Protein AF-A0A7K0UJ07-F1 (afdb_monomer)

Sequence (37 aa):
MAAGDTTITMIGNLVDDPELRFTPSGAAVAKFRVAST

Secondary structure (DSSP, 8-state):
--TT--------EESSPPEEEE-TT--EEEE--EE--

Mean predicted aligned error: 4.6 Å

Nearest PDB structures (foldseek):
  8a5d-assembly1_X  TM=4.667E-01  e=2.537E+00  Thermochaetoides thermophila
  8a5q-assembly1_X  TM=4.584E-01  e=3.554E+00  Thermochaetoides thermophila
  8a5p-assembly1_X  TM=4.635E-01  e=5.698E+00  Thermochaetoides thermophila

Structure (mmCIF, N/CA/C/O backbone):
data_AF-A0A7K0UJ07-F1
#
_entry.id   AF-A0A7K0UJ07-F1
#
loop_
_atom_site.group_PDB
_atom_site.id
_atom_site.type_symbol
_atom_site.label_atom_id
_atom_site.label_alt_id
_atom_site.label_comp_id
_atom_site.label_asym_id
_atom_site.label_entity_id
_atom_site.label_seq_id
_atom_site.pdbx_PDB_ins_code
_atom_site.Cartn_x
_atom_site.Cartn_y
_atom_site.Cartn_z
_atom_site.occupancy
_atom_site.B_iso_or_equiv
_atom_site.auth_seq_id
_atom_site.auth_comp_id
_atom_site.auth_asym_id
_atom_site.auth_atom_id
_atom_site.pdbx_PDB_model_num
ATOM 1 N N . MET A 1 1 ? 0.500 22.724 6.140 1.00 70.81 1 MET A N 1
ATOM 2 C CA . MET A 1 1 ? 1.276 21.784 6.971 1.00 70.81 1 MET A CA 1
ATOM 3 C C . MET A 1 1 ? 0.923 22.046 8.414 1.00 70.81 1 MET A C 1
ATOM 5 O O . MET A 1 1 ? 0.970 23.203 8.825 1.00 70.81 1 MET A O 1
ATOM 9 N N . ALA A 1 2 ? 0.501 21.013 9.137 1.00 82.25 2 ALA A N 1
ATOM 10 C CA . ALA A 1 2 ? 0.341 21.102 10.582 1.00 82.25 2 ALA A CA 1
ATOM 11 C C . ALA A 1 2 ? 1.718 20.966 11.256 1.00 82.25 2 ALA A C 1
ATOM 13 O O . ALA A 1 2 ? 2.662 20.441 10.663 1.00 82.25 2 ALA A O 1
ATOM 14 N N . ALA A 1 3 ? 1.858 21.447 12.490 1.00 74.38 3 ALA A N 1
ATOM 15 C CA . ALA A 1 3 ? 3.072 21.201 13.262 1.00 74.38 3 ALA A CA 1
ATOM 16 C C . ALA A 1 3 ? 3.215 19.688 13.522 1.00 74.38 3 ALA A C 1
ATOM 18 O O . ALA A 1 3 ? 2.297 19.074 14.061 1.00 74.38 3 ALA A O 1
ATOM 19 N N . GLY A 1 4 ? 4.350 19.101 13.131 1.00 87.38 4 GLY A N 1
ATOM 20 C CA . GLY A 1 4 ? 4.625 17.663 13.270 1.00 87.38 4 GLY A CA 1
ATOM 21 C C . GLY A 1 4 ? 4.485 16.836 11.986 1.00 87.38 4 GLY A C 1
ATOM 22 O O . GLY A 1 4 ? 4.814 15.653 12.009 1.00 87.38 4 GLY A O 1
ATOM 23 N N . ASP A 1 5 ? 4.065 17.433 10.866 1.00 91.69 5 ASP A N 1
ATOM 24 C CA . ASP A 1 5 ? 4.111 16.759 9.562 1.00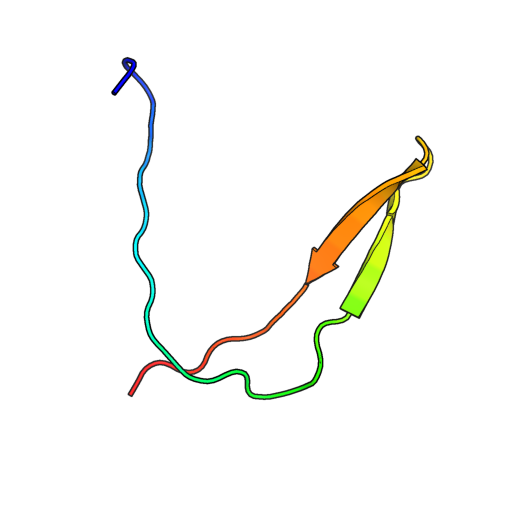 91.69 5 ASP A CA 1
ATOM 25 C C . ASP A 1 5 ? 5.563 16.595 9.080 1.00 91.69 5 ASP A C 1
ATOM 27 O O . ASP A 1 5 ? 6.233 17.576 8.748 1.00 91.69 5 ASP A O 1
ATOM 31 N N . THR A 1 6 ? 6.032 15.351 8.954 1.00 90.69 6 THR A N 1
ATOM 32 C CA . THR A 1 6 ? 7.309 15.025 8.295 1.00 90.69 6 THR A CA 1
ATOM 33 C C . THR A 1 6 ? 7.032 14.590 6.863 1.00 90.69 6 THR A C 1
ATOM 35 O O . THR A 1 6 ? 6.813 13.413 6.579 1.00 90.69 6 THR A O 1
ATOM 38 N N . THR A 1 7 ? 7.008 15.552 5.944 1.00 93.19 7 THR A N 1
ATOM 39 C CA . THR A 1 7 ? 6.825 15.254 4.518 1.00 93.19 7 THR A CA 1
ATOM 40 C C . THR A 1 7 ? 8.101 14.649 3.940 1.00 93.19 7 THR A C 1
ATOM 42 O O . THR A 1 7 ? 9.176 15.233 4.059 1.00 93.19 7 THR A O 1
ATOM 45 N N . ILE A 1 8 ? 7.974 13.491 3.291 1.00 93.00 8 ILE A N 1
ATOM 46 C CA . ILE A 1 8 ? 9.065 12.816 2.583 1.00 93.00 8 ILE A CA 1
ATOM 47 C C . ILE A 1 8 ? 8.647 12.656 1.121 1.00 93.00 8 ILE A C 1
ATOM 49 O O . ILE A 1 8 ? 7.571 12.132 0.839 1.00 93.00 8 ILE A O 1
ATOM 53 N N . THR A 1 9 ? 9.514 13.073 0.199 1.00 94.38 9 THR A N 1
ATOM 54 C CA . THR A 1 9 ? 9.347 12.863 -1.245 1.00 94.38 9 THR A CA 1
ATOM 55 C C . THR A 1 9 ? 10.364 11.832 -1.713 1.00 94.38 9 THR A C 1
ATOM 57 O O . THR A 1 9 ? 11.550 11.968 -1.421 1.00 94.38 9 THR A O 1
ATOM 60 N N . MET A 1 10 ? 9.914 10.812 -2.445 1.00 91.94 10 MET A N 1
ATOM 61 C CA . MET A 1 10 ? 10.774 9.751 -2.970 1.00 91.94 10 MET A CA 1
ATOM 62 C C . MET A 1 10 ? 10.460 9.493 -4.445 1.00 91.94 10 MET A C 1
ATOM 64 O O . MET A 1 10 ? 9.294 9.410 -4.825 1.00 91.94 10 MET A O 1
ATOM 68 N N . ILE A 1 11 ? 11.506 9.367 -5.261 1.00 95.94 11 ILE A N 1
ATOM 69 C CA . ILE A 1 11 ? 11.436 9.028 -6.687 1.00 95.94 11 ILE A CA 1
ATOM 70 C C . ILE A 1 11 ? 12.359 7.829 -6.908 1.00 95.94 11 ILE A C 1
ATOM 72 O O . ILE A 1 11 ? 13.458 7.789 -6.362 1.00 95.94 11 ILE A O 1
ATOM 76 N N . GLY A 1 12 ? 11.910 6.847 -7.683 1.00 96.12 12 GLY A N 1
ATOM 77 C CA . GLY A 1 12 ? 12.692 5.655 -7.988 1.00 96.12 12 GLY A CA 1
ATOM 78 C C . GLY A 1 12 ? 11.853 4.577 -8.662 1.00 96.12 12 GLY A C 1
ATOM 79 O O . GLY A 1 12 ? 10.691 4.805 -9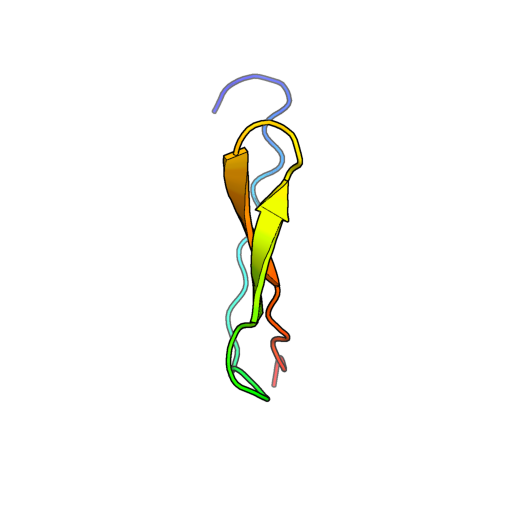.002 1.00 96.12 12 GLY A O 1
ATOM 80 N N . ASN A 1 13 ? 12.444 3.397 -8.831 1.00 97.25 13 ASN A N 1
ATOM 81 C CA . ASN A 1 13 ? 11.809 2.253 -9.483 1.00 97.25 13 ASN A CA 1
ATOM 82 C C . ASN A 1 13 ? 11.413 1.185 -8.460 1.00 97.25 13 ASN A C 1
ATOM 84 O O . ASN A 1 13 ? 12.170 0.910 -7.526 1.00 97.25 13 ASN A O 1
ATOM 88 N N . LEU A 1 14 ? 10.254 0.549 -8.655 1.00 96.69 14 LEU A N 1
ATOM 89 C CA . LEU A 1 14 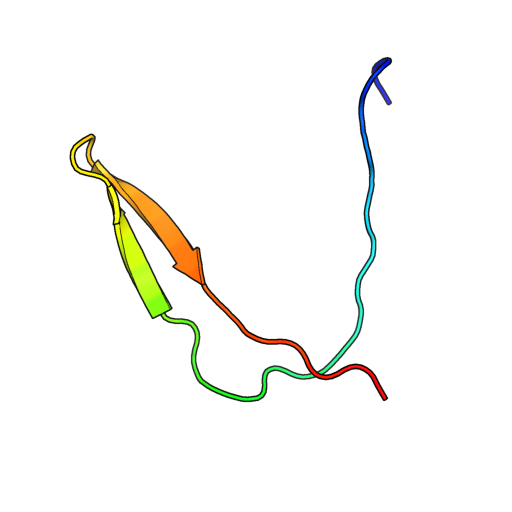? 9.899 -0.659 -7.910 1.00 96.69 14 LEU A CA 1
ATOM 90 C C . LEU A 1 14 ? 10.797 -1.806 -8.369 1.00 96.69 14 LEU A C 1
ATOM 92 O O . LEU A 1 14 ? 10.944 -2.032 -9.567 1.00 96.69 14 LEU A O 1
ATOM 96 N N . VAL A 1 15 ? 11.406 -2.510 -7.417 1.00 96.75 15 VAL A N 1
ATOM 97 C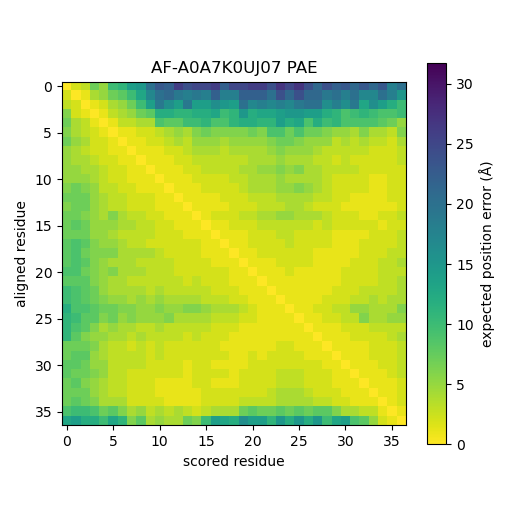 CA . VAL A 1 15 ? 12.301 -3.638 -7.734 1.00 96.75 15 VAL A CA 1
ATOM 98 C C . VAL A 1 15 ? 11.569 -4.974 -7.824 1.00 96.75 15 VAL A C 1
ATOM 100 O O . VAL A 1 15 ? 12.080 -5.883 -8.458 1.00 96.75 15 VAL A O 1
ATOM 103 N N . ASP A 1 16 ? 10.390 -5.073 -7.210 1.00 97.50 16 ASP A N 1
ATOM 104 C CA . ASP A 1 16 ? 9.524 -6.253 -7.173 1.00 97.50 16 ASP A CA 1
ATOM 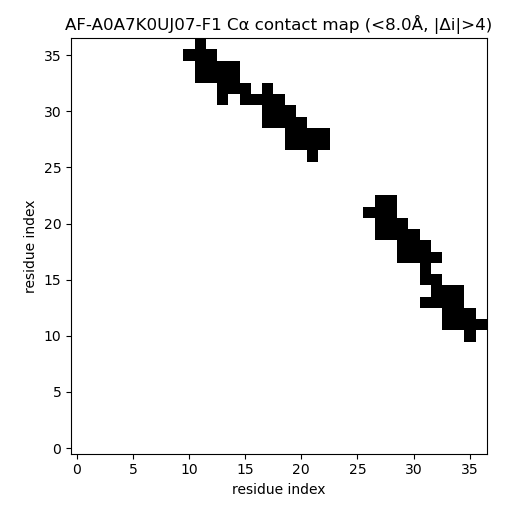105 C C . ASP A 1 16 ? 8.058 -5.803 -6.999 1.00 97.50 16 ASP A C 1
ATOM 107 O O . ASP A 1 16 ? 7.800 -4.643 -6.647 1.00 97.50 16 ASP A O 1
ATOM 111 N N . ASP A 1 17 ? 7.106 -6.721 -7.195 1.00 97.88 17 ASP A N 1
ATOM 112 C CA . ASP A 1 17 ? 5.677 -6.460 -6.986 1.00 97.88 17 ASP A CA 1
ATOM 113 C C . ASP A 1 17 ? 5.366 -6.076 -5.519 1.00 97.88 17 ASP A C 1
ATOM 115 O O . ASP A 1 17 ? 5.925 -6.669 -4.588 1.00 97.88 17 ASP A O 1
ATOM 119 N N . PRO A 1 18 ? 4.459 -5.109 -5.265 1.00 96.88 18 PRO A N 1
ATOM 120 C CA . PRO A 1 18 ? 4.036 -4.767 -3.911 1.00 96.88 18 PRO A CA 1
ATOM 121 C C . PRO A 1 18 ? 3.297 -5.917 -3.218 1.00 96.88 18 PRO A C 1
ATOM 123 O O . PRO A 1 18 ? 2.366 -6.508 -3.763 1.00 96.88 18 PRO A O 1
ATOM 126 N N . GLU A 1 19 ? 3.642 -6.179 -1.961 1.00 97.88 19 GLU A N 1
ATOM 127 C CA . GLU A 1 19 ? 2.932 -7.143 -1.124 1.00 97.88 19 GLU A CA 1
ATOM 128 C C . GLU A 1 19 ? 1.773 -6.457 -0.392 1.00 97.88 19 GLU A C 1
ATOM 130 O O . GLU A 1 19 ? 1.994 -5.511 0.369 1.00 97.88 19 GLU A O 1
ATOM 135 N N . LEU A 1 20 ? 0.550 -6.966 -0.558 1.00 97.88 20 LEU A N 1
ATOM 136 C CA . LEU A 1 20 ? -0.630 -6.519 0.185 1.00 97.88 20 LEU A CA 1
ATOM 137 C C . LEU A 1 20 ? -0.961 -7.493 1.320 1.00 97.88 20 LEU A C 1
ATOM 139 O O . LEU A 1 20 ? -1.076 -8.701 1.109 1.00 97.88 20 LEU A O 1
ATOM 143 N N . ARG A 1 21 ? -1.158 -6.965 2.528 1.00 97.25 21 ARG A N 1
ATOM 144 C CA . ARG A 1 21 ? -1.600 -7.719 3.708 1.00 97.25 21 ARG A CA 1
ATOM 145 C C . ARG A 1 21 ? -2.692 -6.960 4.454 1.00 97.25 21 ARG A C 1
ATOM 147 O O . ARG A 1 21 ? -2.855 -5.757 4.270 1.00 97.25 21 ARG A O 1
ATOM 154 N N . PHE A 1 22 ? -3.402 -7.663 5.330 1.00 97.94 22 PHE A N 1
ATOM 155 C CA . PHE A 1 22 ? -4.395 -7.071 6.223 1.00 97.94 22 PHE A CA 1
ATOM 156 C C . PHE A 1 22 ? -3.956 -7.224 7.678 1.00 97.94 22 PHE A C 1
ATOM 158 O O . PHE A 1 22 ? -3.464 -8.281 8.079 1.00 97.94 22 PHE A O 1
ATOM 165 N N . THR A 1 23 ? -4.115 -6.167 8.472 1.00 97.56 23 THR A N 1
ATOM 166 C CA . THR A 1 23 ? -3.950 -6.240 9.927 1.00 97.56 23 THR A CA 1
ATOM 167 C C . THR A 1 23 ? -5.069 -7.091 10.544 1.00 97.56 23 THR A C 1
ATOM 169 O O . THR A 1 23 ? -6.112 -7.281 9.914 1.00 97.56 23 THR A O 1
ATOM 172 N N . PRO A 1 24 ? -4.936 -7.552 11.803 1.0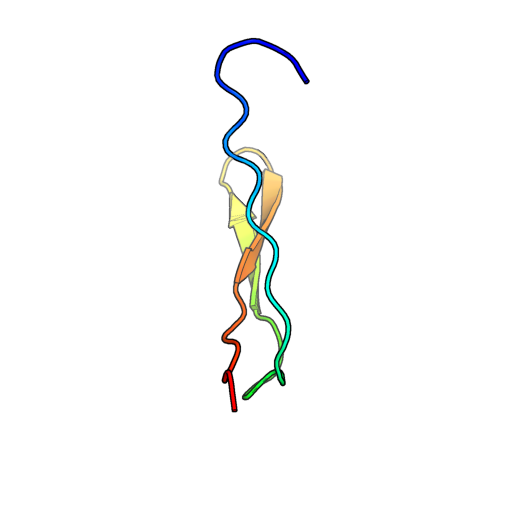0 97.69 24 PRO A N 1
ATOM 173 C CA . PRO A 1 24 ? -6.031 -8.234 12.501 1.00 97.69 24 PRO A CA 1
ATOM 174 C C . PRO A 1 24 ? -7.309 -7.391 12.625 1.00 97.69 24 PRO A C 1
ATOM 176 O O . PRO A 1 24 ? -8.406 -7.934 12.668 1.00 97.69 24 PRO A O 1
ATOM 179 N N . SER A 1 25 ? -7.177 -6.061 12.649 1.00 97.88 25 SER A N 1
ATOM 180 C CA . SER A 1 25 ? -8.302 -5.120 12.625 1.00 97.88 25 SER A CA 1
ATOM 181 C C . SER A 1 25 ? -8.901 -4.901 11.226 1.00 97.88 25 SER A C 1
ATOM 183 O O . SER A 1 25 ? -9.816 -4.096 11.082 1.00 97.88 25 SER A O 1
ATOM 185 N N . GLY A 1 26 ? -8.397 -5.592 10.199 1.00 97.12 26 GLY A N 1
ATOM 186 C CA . GLY A 1 26 ? -8.897 -5.535 8.824 1.00 97.12 26 GLY A CA 1
ATOM 187 C C . GLY A 1 26 ? -8.346 -4.383 7.979 1.00 97.12 26 GLY A C 1
ATOM 188 O O . GLY A 1 26 ? -8.812 -4.183 6.860 1.00 97.12 26 GLY A O 1
ATOM 189 N N . ALA A 1 27 ? -7.363 -3.621 8.466 1.00 98.31 27 ALA A N 1
ATOM 190 C CA 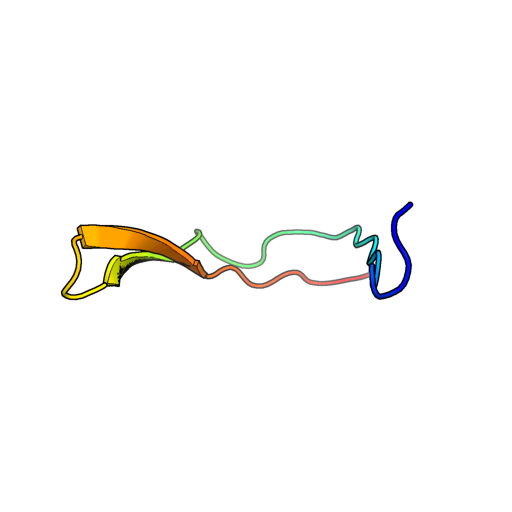. ALA A 1 27 ? -6.773 -2.525 7.702 1.00 98.31 27 ALA A CA 1
ATOM 191 C C . ALA A 1 27 ? -5.792 -3.057 6.647 1.00 98.31 27 ALA A C 1
ATOM 193 O O . ALA A 1 27 ? -4.934 -3.886 6.949 1.00 98.31 27 ALA A O 1
ATOM 194 N N . ALA A 1 28 ? -5.901 -2.561 5.416 1.00 98.00 28 ALA A N 1
ATOM 195 C CA . ALA A 1 28 ? -4.991 -2.902 4.328 1.00 98.00 28 ALA A CA 1
ATOM 196 C C . ALA A 1 28 ? -3.631 -2.204 4.503 1.00 98.00 28 ALA A C 1
ATOM 198 O O . ALA A 1 28 ? -3.571 -0.999 4.745 1.00 98.00 28 ALA A O 1
ATOM 199 N N . VAL A 1 29 ? -2.538 -2.953 4.346 1.00 97.75 29 VAL A N 1
ATOM 200 C CA . VAL A 1 29 ? -1.157 -2.457 4.413 1.00 97.75 29 VAL A CA 1
ATOM 201 C C . VAL A 1 29 ? -0.369 -3.006 3.231 1.00 97.75 29 VAL A C 1
ATOM 203 O O . VAL A 1 29 ? -0.302 -4.221 3.037 1.00 97.75 29 VAL A O 1
ATOM 206 N N . ALA A 1 30 ? 0.253 -2.110 2.467 1.00 97.62 30 ALA A N 1
ATOM 207 C CA . ALA A 1 30 ? 1.123 -2.463 1.354 1.00 97.62 30 ALA A CA 1
ATOM 208 C C . ALA A 1 30 ? 2.598 -2.276 1.734 1.00 97.62 30 ALA A C 1
ATOM 210 O O . ALA A 1 30 ? 2.969 -1.268 2.339 1.00 97.62 30 ALA A O 1
ATOM 211 N N . LYS A 1 31 ? 3.447 -3.226 1.342 1.00 97.00 31 LYS A N 1
ATOM 212 C CA . LYS A 1 31 ? 4.907 -3.129 1.430 1.00 97.00 31 LYS A CA 1
ATOM 213 C C . LYS A 1 31 ? 5.488 -3.160 0.024 1.00 97.00 31 LYS A C 1
ATOM 215 O O . LYS A 1 31 ? 5.168 -4.044 -0.761 1.00 97.00 31 LYS A O 1
ATOM 220 N N . PHE A 1 32 ? 6.386 -2.231 -0.270 1.00 96.81 32 PHE A N 1
ATOM 221 C CA . PHE A 1 32 ? 7.116 -2.178 -1.532 1.00 96.81 32 PHE A CA 1
ATOM 222 C C . PHE A 1 32 ? 8.565 -1.754 -1.281 1.00 96.81 32 PHE A C 1
ATOM 224 O O . PHE A 1 32 ? 8.900 -1.221 -0.220 1.00 96.81 32 PHE A O 1
ATOM 231 N N . ARG A 1 33 ? 9.438 -2.030 -2.249 1.00 96.94 33 ARG A N 1
ATOM 232 C CA . ARG A 1 33 ? 10.851 -1.638 -2.230 1.00 96.94 33 ARG A CA 1
ATOM 233 C C . ARG A 1 33 ? 11.129 -0.740 -3.426 1.00 96.94 33 ARG A C 1
ATOM 235 O O . ARG A 1 33 ? 10.741 -1.077 -4.541 1.00 96.94 33 ARG A O 1
ATOM 242 N N . VAL A 1 34 ? 11.799 0.383 -3.174 1.00 96.81 34 VAL A N 1
ATOM 243 C CA . VAL A 1 34 ? 12.157 1.375 -4.194 1.00 96.81 34 VAL A CA 1
ATOM 244 C C . VAL A 1 34 ? 13.673 1.450 -4.309 1.00 96.81 34 VAL A C 1
ATOM 246 O O . VAL A 1 34 ? 14.356 1.652 -3.306 1.00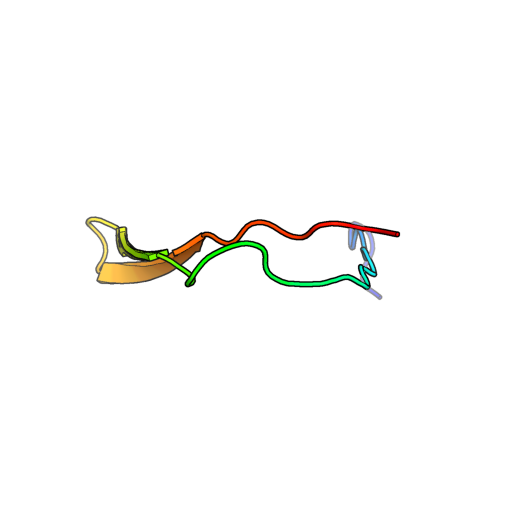 96.81 34 VAL A O 1
ATOM 249 N N . ALA A 1 35 ? 14.190 1.302 -5.524 1.00 97.19 35 ALA A N 1
ATOM 250 C CA . ALA A 1 35 ? 15.565 1.647 -5.852 1.00 97.19 35 ALA A CA 1
ATOM 251 C C . ALA A 1 35 ? 15.629 3.108 -6.316 1.00 97.19 35 ALA A C 1
ATOM 253 O O . ALA A 1 35 ? 14.905 3.500 -7.232 1.00 97.19 35 ALA A O 1
ATOM 254 N N . SER A 1 36 ? 16.503 3.895 -5.689 1.00 93.44 36 SER A N 1
ATOM 255 C CA . SER A 1 36 ? 1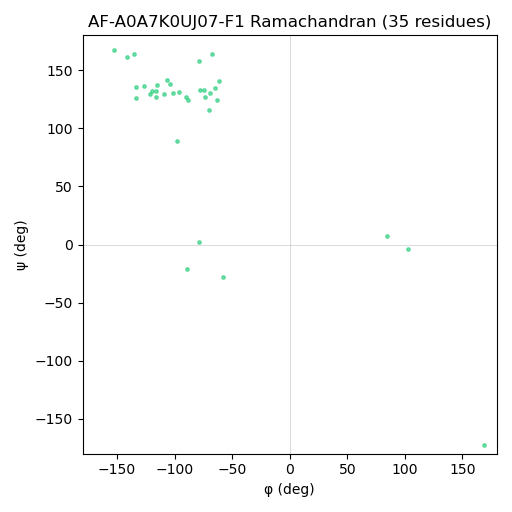6.850 5.252 -6.122 1.00 93.44 36 SER A CA 1
ATOM 256 C C . SER A 1 36 ? 18.121 5.182 -6.964 1.00 93.44 36 SER A C 1
ATOM 258 O O . SER A 1 36 ? 19.090 4.546 -6.546 1.00 93.44 36 SER A O 1
ATOM 260 N N . THR A 1 37 ? 18.128 5.814 -8.133 1.00 82.50 37 THR A N 1
ATOM 261 C CA . THR A 1 37 ? 19.302 5.937 -9.015 1.00 82.50 37 THR A CA 1
ATOM 262 C C . THR A 1 37 ? 19.506 7.395 -9.374 1.00 82.50 37 THR A C 1
ATOM 264 O O . THR A 1 37 ? 18.479 8.101 -9.490 1.00 82.50 37 THR A O 1
#

Foldseek 3Di:
DDPPDDDDDDDFDWPDDWDWDADPVGDIDIDTDGDDD

Radius of gyration: 13.87 Å; Cα contacts (8 Å, |Δi|>4): 37; chains: 1; bounding box: 28×30×23 Å

pLDDT: mean 94.01, std 6.45, range [70.81, 98.31]

Solvent-accessible surface area (backbone atoms only — not comparable to full-atom values): 2704 Å² total; per-residue (Å²): 134,65,95,86,70,81,86,81,87,87,76,66,43,73,78,58,84,67,48,78,47,65,46,97,88,66,50,80,48,75,50,75,53,72,48,71,129